Protein AF-A0A6L8A5F4-F1 (afdb_monomer)

Sequence (113 aa):
MAPSEALDHVLAVAEVALRSWQPEPTGFLDPEERFAVEPVLQQRSGLHWRGSGGITPAERQRLLLAREELPLGDVSMDFALVALKGNFLFDPAELEDFEAALLTTDVDPRGWG

Nearest PDB structures (foldseek):
  3gku-assembly1_B  TM=8.377E-01  e=6.888E-02  [Clostridium] symbiosum ATCC 14940
  3gku-assembly1_A  TM=7.777E-01  e=1.307E-01  [Clostridium] symbiosum ATCC 14940
  6rvz-assembly1_A  TM=6.282E-01  e=5.373E+00  Homo sapiens
  7old-assembly1_SW  TM=4.651E-01  e=5.373E+00  Thermochaetoides thermophila DSM 1495

pLDDT: mean 90.31, std 6.37, range [60.88, 97.38]

Foldseek 3Di:
DPLVVLQVQVVVQQVCQVVVQDWGKSFWDALVSCVSRVVVQVPDAQKDWDWDDDPDSRGITIITMHGPVDDPPPDDDDDDDDDDDDPCVVVPDDPVNVLVVVVVDPDDPSNHD

Structure (mmCIF, N/CA/C/O backbone):
data_AF-A0A6L8A5F4-F1
#
_entry.id   AF-A0A6L8A5F4-F1
#
loop_
_atom_site.group_PDB
_atom_site.id
_atom_site.type_symbol
_atom_site.label_atom_id
_atom_site.label_alt_id
_atom_site.label_comp_id
_atom_site.label_asym_id
_atom_site.label_entity_id
_atom_site.label_seq_id
_atom_site.pdbx_PDB_ins_code
_atom_site.Cartn_x
_atom_site.Cartn_y
_atom_site.Cartn_z
_atom_site.occupancy
_atom_site.B_iso_or_equiv
_atom_site.auth_seq_id
_atom_site.auth_comp_id
_atom_site.auth_asym_id
_atom_site.auth_atom_id
_atom_site.pdbx_PDB_model_num
ATOM 1 N N . MET A 1 1 ? -3.581 6.189 -9.575 1.00 60.88 1 MET A N 1
ATOM 2 C CA . MET A 1 1 ? -5.028 6.336 -9.906 1.00 60.88 1 MET A CA 1
ATOM 3 C C . MET A 1 1 ? -5.462 7.773 -9.602 1.00 60.88 1 MET A C 1
ATOM 5 O O . MET A 1 1 ? -4.621 8.555 -9.182 1.00 60.88 1 MET A O 1
ATOM 9 N N . ALA A 1 2 ? -6.722 8.181 -9.822 1.00 75.31 2 ALA A N 1
ATOM 10 C CA . ALA A 1 2 ? -7.157 9.501 -9.340 1.00 75.31 2 ALA A CA 1
ATOM 11 C C . ALA A 1 2 ? -7.197 9.513 -7.791 1.00 75.31 2 ALA A C 1
ATOM 13 O O . ALA A 1 2 ? -7.681 8.539 -7.207 1.00 75.31 2 ALA A O 1
ATOM 14 N N . PRO A 1 3 ? -6.776 10.597 -7.107 1.00 75.75 3 PRO A N 1
ATOM 15 C CA . PRO A 1 3 ? -6.720 10.645 -5.639 1.00 75.75 3 PRO A CA 1
ATOM 16 C C . PRO A 1 3 ? -8.043 10.314 -4.927 1.00 75.75 3 PRO A C 1
ATOM 18 O O . PRO A 1 3 ? -8.034 9.771 -3.824 1.00 75.75 3 PRO A O 1
ATOM 21 N N . SER A 1 4 ? -9.189 10.593 -5.556 1.00 84.94 4 SER A N 1
ATOM 22 C CA . SER A 1 4 ? -10.513 10.255 -5.019 1.00 84.94 4 SER A CA 1
ATOM 23 C C . SER A 1 4 ? -10.765 8.747 -4.950 1.00 84.94 4 SER A C 1
ATOM 25 O O . SER A 1 4 ? -11.331 8.257 -3.983 1.00 84.94 4 SER A O 1
ATOM 27 N N . GLU A 1 5 ? -10.308 7.998 -5.950 1.00 90.62 5 GLU A N 1
ATOM 28 C CA . GLU A 1 5 ? -10.517 6.550 -6.027 1.00 90.62 5 GLU A CA 1
ATOM 29 C C . GLU A 1 5 ? -9.555 5.803 -5.086 1.00 90.62 5 GLU A C 1
ATOM 31 O O . GLU A 1 5 ? -9.903 4.778 -4.500 1.00 90.62 5 GLU A O 1
ATOM 36 N N . ALA A 1 6 ? -8.351 6.349 -4.871 1.00 93.75 6 ALA A N 1
ATOM 37 C CA . ALA A 1 6 ? -7.453 5.874 -3.822 1.00 93.75 6 ALA A CA 1
ATOM 38 C C . ALA A 1 6 ? -8.048 6.078 -2.423 1.00 93.75 6 ALA A C 1
ATOM 40 O O . ALA A 1 6 ? -7.972 5.173 -1.592 1.00 93.75 6 ALA A O 1
ATOM 41 N N . LEU A 1 7 ? -8.686 7.227 -2.180 1.00 95.88 7 LEU A N 1
ATOM 42 C CA . LEU A 1 7 ? -9.379 7.486 -0.925 1.00 95.88 7 LEU A CA 1
ATOM 43 C C . LEU A 1 7 ? -10.506 6.479 -0.685 1.00 95.88 7 LEU A C 1
ATOM 45 O O . LEU A 1 7 ? -10.500 5.826 0.354 1.00 95.88 7 LEU A O 1
ATOM 49 N N . ASP A 1 8 ? -11.420 6.298 -1.639 1.00 96.25 8 ASP A N 1
ATOM 50 C CA . ASP A 1 8 ? -12.542 5.359 -1.496 1.00 96.25 8 ASP A CA 1
ATOM 51 C C . ASP A 1 8 ? -12.066 3.933 -1.171 1.00 96.25 8 ASP A C 1
ATOM 53 O O . ASP A 1 8 ? -12.595 3.282 -0.265 1.00 96.25 8 ASP A O 1
ATOM 57 N N . HIS A 1 9 ? -11.008 3.476 -1.849 1.00 96.06 9 HIS A N 1
ATOM 58 C CA . HIS A 1 9 ? -10.370 2.186 -1.579 1.00 96.06 9 HIS A CA 1
ATOM 59 C C . HIS A 1 9 ? -9.813 2.095 -0.153 1.00 96.06 9 HIS A C 1
ATOM 61 O O . HIS A 1 9 ? -10.113 1.155 0.583 1.00 96.06 9 HIS A O 1
ATOM 67 N N . VAL A 1 10 ? -9.027 3.087 0.269 1.00 97.31 10 VAL A N 1
ATOM 68 C CA . VAL A 1 10 ? -8.412 3.108 1.603 1.00 97.31 10 VAL A CA 1
ATOM 69 C C . VAL A 1 10 ? -9.471 3.170 2.706 1.00 97.31 10 VAL A C 1
ATOM 71 O O . VAL A 1 10 ? -9.329 2.500 3.731 1.00 97.31 10 VAL A O 1
ATOM 74 N N . LEU A 1 11 ? -10.565 3.909 2.500 1.00 96.75 11 LEU A N 1
ATOM 75 C CA . LEU A 1 11 ? -11.676 3.944 3.451 1.00 96.75 11 LEU A CA 1
ATOM 76 C C . LEU A 1 11 ? -12.389 2.591 3.534 1.00 96.75 11 LEU A C 1
ATOM 78 O O . LEU A 1 11 ? -12.736 2.169 4.636 1.00 96.75 11 LEU A O 1
ATOM 82 N N . ALA A 1 12 ? -12.562 1.883 2.414 1.00 97.12 12 ALA A N 1
ATOM 83 C CA . ALA A 1 12 ? -13.119 0.533 2.425 1.00 97.12 12 ALA A CA 1
ATOM 84 C C . ALA A 1 12 ? -12.242 -0.438 3.235 1.00 97.12 12 ALA A C 1
ATOM 86 O O . ALA A 1 12 ? -12.763 -1.171 4.076 1.00 97.12 12 ALA A O 1
ATOM 87 N N . VAL A 1 13 ? -10.917 -0.394 3.051 1.00 97.31 13 VAL A N 1
ATOM 88 C CA . VAL A 1 13 ? -9.957 -1.197 3.832 1.00 97.31 13 VAL A CA 1
ATOM 89 C C . VAL A 1 13 ? -10.009 -0.833 5.317 1.00 97.31 13 VAL A C 1
ATOM 91 O O . VAL A 1 13 ? -10.037 -1.724 6.165 1.00 97.31 13 VAL A O 1
ATOM 94 N N . ALA A 1 14 ? -10.102 0.457 5.650 1.00 97.38 14 ALA A N 1
ATOM 95 C CA . ALA A 1 14 ? -10.257 0.904 7.033 1.00 97.38 14 ALA A CA 1
ATOM 96 C C . ALA A 1 14 ? -11.512 0.309 7.692 1.00 97.38 14 ALA A C 1
ATOM 98 O O . ALA A 1 14 ? -11.453 -0.137 8.838 1.00 97.38 14 ALA A O 1
ATOM 99 N N . GLU A 1 15 ? -12.636 0.238 6.969 1.00 96.56 15 GLU A N 1
ATOM 100 C CA . GLU A 1 15 ? -13.846 -0.386 7.512 1.00 96.56 15 GLU A CA 1
ATOM 101 C C . GLU A 1 15 ? -13.712 -1.892 7.716 1.00 96.56 15 GLU A C 1
ATOM 103 O O . GLU A 1 15 ? -14.342 -2.435 8.628 1.00 96.56 15 GLU A O 1
ATOM 108 N N . VAL A 1 16 ? -12.915 -2.574 6.892 1.00 97.12 16 VAL A N 1
ATOM 109 C CA . VAL A 1 16 ? -12.587 -3.984 7.116 1.00 97.12 16 VAL A CA 1
ATOM 110 C C . VAL A 1 16 ? -11.735 -4.117 8.375 1.00 97.12 16 VAL A C 1
ATOM 112 O O . VAL A 1 16 ? -12.134 -4.861 9.266 1.00 97.12 16 VAL A O 1
ATOM 115 N N . ALA A 1 17 ? -10.662 -3.332 8.516 1.00 96.19 17 ALA A N 1
ATOM 116 C CA . ALA A 1 17 ? -9.753 -3.384 9.667 1.00 96.19 17 ALA A CA 1
ATOM 117 C C . ALA A 1 17 ? -10.472 -3.165 11.010 1.00 96.19 17 ALA A C 1
ATOM 119 O O . ALA A 1 17 ? -10.217 -3.856 11.999 1.00 96.19 17 ALA A O 1
ATOM 120 N N . LEU A 1 18 ? -11.433 -2.234 11.048 1.00 95.12 18 LEU A N 1
ATOM 121 C CA . LEU A 1 18 ? -12.233 -1.963 12.246 1.00 95.12 18 LEU A CA 1
ATOM 122 C C . LEU A 1 18 ? -13.160 -3.132 12.629 1.00 95.12 18 LEU A C 1
ATOM 124 O O . LEU A 1 18 ? -13.462 -3.318 13.813 1.00 95.12 18 LEU A O 1
ATOM 128 N N . ARG A 1 19 ? -13.608 -3.929 11.647 1.00 95.56 19 ARG A N 1
ATOM 129 C CA . ARG A 1 19 ? -14.540 -5.054 11.843 1.00 95.56 19 ARG A CA 1
ATOM 130 C C . ARG A 1 19 ? -13.842 -6.401 12.021 1.00 95.56 19 ARG A C 1
ATOM 132 O O . ARG A 1 19 ? -14.353 -7.231 12.770 1.00 95.56 19 ARG A O 1
ATOM 139 N N . SER A 1 20 ? -12.725 -6.634 11.333 1.00 92.06 20 SER A N 1
ATOM 140 C CA . SER A 1 20 ? -12.048 -7.936 11.263 1.00 92.06 20 SER A CA 1
ATOM 141 C C . SER A 1 20 ? -11.203 -8.248 12.497 1.00 92.06 20 SER A C 1
ATOM 143 O O . SER A 1 20 ? -10.868 -9.413 12.714 1.00 92.06 20 SER A O 1
ATOM 145 N N . TRP A 1 21 ? -10.892 -7.233 13.319 1.00 92.50 21 TRP A N 1
ATOM 146 C CA . TRP A 1 21 ? -9.944 -7.344 14.437 1.00 92.50 21 TRP A CA 1
ATOM 147 C C . TRP A 1 21 ? -8.572 -7.876 13.997 1.00 92.50 21 TRP A C 1
ATOM 149 O O . TRP A 1 21 ? -7.865 -8.520 14.773 1.00 92.50 21 TRP A O 1
ATOM 159 N N . GLN A 1 22 ? -8.195 -7.603 12.749 1.00 93.62 22 GLN A N 1
ATOM 160 C CA . GLN A 1 22 ? -6.917 -7.983 12.165 1.00 93.62 22 GLN A CA 1
ATOM 161 C C . GLN A 1 22 ? -6.324 -6.787 11.407 1.00 93.62 22 GLN A C 1
ATOM 163 O O . GLN A 1 22 ? -7.076 -5.929 10.940 1.00 93.62 22 GLN A O 1
ATOM 168 N N . PRO A 1 23 ? -4.988 -6.689 11.308 1.00 95.38 23 PRO A N 1
ATOM 169 C CA . PRO A 1 23 ? -4.339 -5.716 10.440 1.00 95.38 23 PRO A CA 1
ATOM 170 C C . PRO A 1 23 ? -4.667 -5.970 8.963 1.00 95.38 23 PRO A C 1
ATOM 172 O O . PRO A 1 23 ? -4.515 -7.093 8.490 1.00 95.38 23 PRO A O 1
ATOM 175 N N . GLU A 1 24 ? -5.044 -4.926 8.228 1.00 96.06 24 GLU A N 1
ATOM 176 C CA . GLU A 1 24 ? -5.435 -5.001 6.816 1.00 96.06 24 GLU A CA 1
ATOM 177 C C . GLU A 1 24 ? -4.551 -4.088 5.947 1.00 96.06 24 GLU A C 1
ATOM 179 O O . GLU A 1 24 ? -4.426 -2.891 6.236 1.00 96.06 24 GLU A O 1
ATOM 184 N N . PRO A 1 25 ? -3.916 -4.608 4.883 1.00 95.38 25 PRO A N 1
ATOM 185 C CA . PRO A 1 25 ? -3.096 -3.808 3.980 1.00 95.38 25 PRO A CA 1
ATOM 186 C C . PRO A 1 25 ? -3.929 -3.129 2.878 1.00 95.38 25 PRO A C 1
ATOM 188 O O . PRO A 1 25 ? -4.837 -3.727 2.307 1.00 95.38 25 PRO A O 1
ATOM 191 N N . THR A 1 26 ? -3.559 -1.908 2.480 1.00 95.44 26 THR A N 1
ATOM 192 C CA . THR A 1 26 ? -4.206 -1.182 1.363 1.00 95.44 26 THR A CA 1
ATOM 193 C C . THR A 1 26 ? -3.760 -1.627 -0.029 1.00 95.44 26 THR A C 1
ATOM 195 O O . THR A 1 26 ? -4.343 -1.201 -1.022 1.00 95.44 26 THR A O 1
ATOM 198 N N . GLY A 1 27 ? -2.689 -2.412 -0.137 1.00 94.44 27 GLY A N 1
ATOM 199 C CA . GLY A 1 27 ? -1.883 -2.441 -1.362 1.00 94.44 27 GLY A CA 1
ATOM 200 C C . GLY A 1 27 ? -1.066 -1.153 -1.528 1.00 94.44 27 GLY A C 1
ATOM 201 O O . GLY A 1 27 ? -1.113 -0.269 -0.667 1.00 94.44 27 GLY A O 1
ATOM 202 N N . PHE A 1 28 ? -0.252 -1.080 -2.580 1.00 93.94 28 PHE A N 1
ATOM 203 C CA . PHE A 1 28 ? 0.653 0.047 -2.809 1.00 93.94 28 PHE A CA 1
ATOM 204 C C . PHE A 1 28 ? -0.110 1.300 -3.232 1.00 93.94 28 PHE A C 1
ATOM 206 O O . PHE A 1 28 ? -0.944 1.256 -4.135 1.00 93.94 28 PHE A O 1
ATOM 213 N N . LEU A 1 29 ? 0.205 2.404 -2.563 1.00 94.38 29 LEU A N 1
ATOM 214 C CA . LEU A 1 29 ? -0.279 3.745 -2.849 1.00 94.38 29 LEU A CA 1
ATOM 215 C C . LEU A 1 29 ? 0.878 4.589 -3.367 1.00 94.38 29 LEU A C 1
ATOM 217 O O . LEU A 1 29 ? 1.985 4.528 -2.820 1.00 94.38 29 LEU A O 1
ATOM 221 N N . ASP A 1 30 ? 0.596 5.405 -4.374 1.00 92.38 30 ASP A N 1
ATOM 222 C CA . ASP A 1 30 ? 1.532 6.429 -4.827 1.00 92.38 30 ASP A CA 1
ATOM 223 C C . ASP A 1 30 ? 1.726 7.497 -3.736 1.00 92.38 30 ASP A C 1
ATOM 225 O O . ASP A 1 30 ? 0.848 7.684 -2.883 1.00 92.38 30 ASP A O 1
ATOM 229 N N . PRO A 1 31 ? 2.841 8.251 -3.743 1.00 91.88 31 PRO A N 1
ATOM 230 C CA . PRO A 1 31 ? 3.067 9.315 -2.767 1.00 91.88 31 PRO A CA 1
ATOM 231 C C . PRO A 1 31 ? 1.916 10.325 -2.713 1.00 91.88 31 PRO A C 1
ATOM 233 O O . PRO A 1 31 ? 1.467 10.686 -1.628 1.00 91.88 31 PRO A O 1
ATOM 236 N N . GLU A 1 32 ? 1.401 10.746 -3.870 1.00 93.19 32 GLU A N 1
ATOM 237 C CA . GLU A 1 32 ? 0.296 11.708 -3.967 1.00 93.19 32 GLU A CA 1
ATOM 238 C C . GLU A 1 32 ? -1.005 11.157 -3.372 1.00 93.19 32 GLU A C 1
ATOM 240 O O . GLU A 1 32 ? -1.700 11.856 -2.632 1.00 93.19 32 GLU A O 1
ATOM 245 N N . GLU A 1 33 ? -1.309 9.884 -3.641 1.00 95.06 33 GLU A N 1
ATOM 246 C CA . GLU A 1 33 ? -2.453 9.185 -3.057 1.00 95.06 33 GLU A CA 1
ATOM 247 C C . GLU A 1 33 ? -2.302 9.112 -1.535 1.00 95.06 33 GLU A C 1
ATOM 249 O O . GLU A 1 33 ? -3.219 9.464 -0.794 1.00 95.06 33 GLU A O 1
ATOM 254 N N . ARG A 1 34 ? -1.115 8.735 -1.054 1.00 94.62 34 ARG A N 1
ATOM 255 C CA . ARG A 1 34 ? -0.811 8.631 0.372 1.00 94.62 34 ARG A CA 1
ATOM 256 C C . ARG A 1 34 ? -0.963 9.976 1.092 1.00 94.62 34 ARG A C 1
ATOM 258 O O . ARG A 1 34 ? -1.622 10.043 2.131 1.00 94.62 34 ARG A O 1
ATOM 265 N N . PHE A 1 35 ? -0.444 11.059 0.511 1.00 93.44 35 PHE A N 1
ATOM 266 C CA . PHE A 1 35 ? -0.612 12.415 1.047 1.00 93.44 35 PHE A CA 1
ATOM 267 C C . PHE A 1 35 ? -2.072 12.883 1.065 1.00 93.44 35 PHE A C 1
ATOM 269 O O . PHE A 1 35 ? -2.438 13.679 1.929 1.00 93.44 35 PHE A O 1
ATOM 276 N N . ALA A 1 36 ? -2.911 12.389 0.153 1.00 94.94 36 ALA A N 1
ATOM 277 C CA . ALA A 1 36 ? -4.338 12.688 0.151 1.00 94.94 36 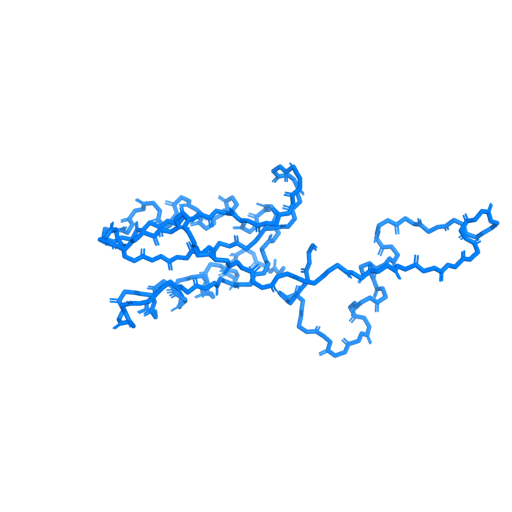ALA A CA 1
ATOM 278 C C . ALA A 1 36 ? -5.117 11.883 1.211 1.00 94.94 36 ALA A C 1
ATOM 280 O O . ALA A 1 36 ? -6.026 12.429 1.839 1.00 94.94 36 ALA A O 1
ATOM 281 N N . VAL A 1 37 ? -4.778 10.606 1.435 1.00 96.44 37 VAL A N 1
ATOM 282 C CA . VAL A 1 37 ? -5.556 9.717 2.323 1.00 96.44 37 VAL A CA 1
ATOM 283 C C . VAL A 1 37 ? -5.157 9.787 3.796 1.00 96.44 37 VAL A C 1
ATOM 285 O O . VAL A 1 37 ? -6.033 9.712 4.659 1.00 96.44 37 VAL A O 1
ATOM 288 N N . GLU A 1 38 ? -3.869 9.946 4.119 1.00 95.75 38 GLU A N 1
ATOM 289 C CA . GLU A 1 38 ? -3.387 9.927 5.510 1.00 95.75 38 GLU A CA 1
ATOM 290 C C . GLU A 1 38 ? -4.060 10.996 6.401 1.00 95.75 38 GLU A C 1
ATOM 292 O O . GLU A 1 38 ? -4.489 10.648 7.505 1.00 95.75 38 GLU A O 1
ATOM 297 N N . PRO A 1 39 ? -4.269 12.257 5.955 1.00 96.50 39 PRO A N 1
ATOM 298 C CA . PRO A 1 39 ? -4.988 13.257 6.752 1.00 96.50 39 PRO A CA 1
ATOM 299 C C . PRO A 1 39 ? -6.452 12.897 7.034 1.00 96.50 39 PRO A C 1
ATOM 301 O O . PRO A 1 39 ? -7.010 13.330 8.044 1.00 96.50 39 PRO A O 1
ATOM 304 N N . VAL A 1 40 ? -7.092 12.127 6.146 1.00 96.12 40 VAL A N 1
ATOM 305 C CA . VAL A 1 40 ? -8.469 11.647 6.336 1.00 96.12 40 VAL A CA 1
ATOM 306 C C . VAL A 1 40 ? -8.490 10.476 7.315 1.00 96.12 40 VAL A C 1
ATOM 308 O O . VAL A 1 40 ? -9.332 10.446 8.212 1.00 96.12 40 VAL A O 1
ATOM 311 N N . LEU A 1 41 ? -7.537 9.544 7.199 1.00 95.94 41 LEU A N 1
ATOM 312 C CA . LEU A 1 41 ? -7.373 8.444 8.154 1.00 95.94 41 LEU A CA 1
ATOM 313 C C . LEU A 1 41 ? -7.113 8.959 9.573 1.00 95.94 41 LEU A C 1
ATOM 315 O O . LEU A 1 41 ? -7.678 8.427 10.523 1.00 95.94 41 LEU A O 1
ATOM 319 N N . GLN A 1 42 ? -6.340 10.038 9.718 1.00 95.50 42 GLN A N 1
ATOM 320 C CA . GLN A 1 42 ? -6.020 10.634 11.019 1.00 95.50 42 GLN A CA 1
ATOM 321 C C . GLN A 1 42 ? -7.243 11.165 11.777 1.00 95.50 42 GLN A C 1
ATOM 323 O O . GLN A 1 42 ? -7.205 11.303 12.997 1.00 95.50 42 GLN A O 1
ATOM 328 N N . GLN A 1 43 ? -8.334 11.461 11.068 1.00 94.88 43 GLN A N 1
ATOM 329 C CA . GLN A 1 43 ? -9.589 11.930 11.660 1.00 94.88 43 GLN A CA 1
ATOM 330 C C . GLN A 1 43 ? -10.496 10.777 12.117 1.00 94.88 43 GLN A C 1
ATOM 332 O O . GLN A 1 43 ? -11.552 11.025 12.701 1.00 94.88 43 GLN A O 1
ATOM 337 N N . ARG A 1 44 ? -10.122 9.518 11.852 1.00 93.25 44 ARG A N 1
ATOM 338 C CA . ARG A 1 44 ? -10.912 8.338 12.212 1.00 93.25 44 ARG A CA 1
ATOM 339 C C . ARG A 1 44 ? -10.452 7.769 13.546 1.00 93.25 44 ARG A C 1
ATOM 341 O O . ARG A 1 44 ? -9.342 7.276 13.679 1.00 93.25 44 ARG A O 1
ATOM 348 N N . SER A 1 45 ? -11.342 7.818 14.529 1.00 93.19 45 SER A N 1
ATOM 349 C CA . SER A 1 45 ? -11.085 7.319 15.879 1.00 93.19 45 SER A CA 1
ATOM 350 C C . SER A 1 45 ? -10.958 5.797 15.921 1.00 93.19 45 SER A C 1
ATOM 352 O O . SER A 1 45 ? -11.785 5.108 15.317 1.00 93.19 45 SER A O 1
ATOM 354 N N . GLY A 1 46 ? -10.022 5.276 16.718 1.00 94.00 46 GLY A N 1
ATOM 355 C CA . GLY A 1 46 ? -9.886 3.836 16.945 1.00 94.00 46 GLY A CA 1
ATOM 356 C C . GLY A 1 46 ? -9.155 3.117 15.816 1.00 94.00 46 GLY A C 1
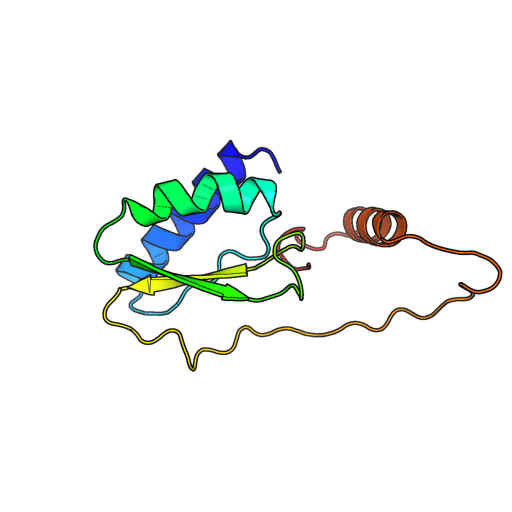ATOM 357 O O . GLY A 1 46 ? -9.189 1.890 15.763 1.00 94.00 46 GLY A O 1
ATOM 358 N N . LEU A 1 47 ? -8.503 3.864 14.926 1.00 96.69 47 LEU A N 1
ATOM 359 C CA . LEU A 1 47 ? -7.717 3.357 13.813 1.00 96.69 47 LEU A CA 1
ATOM 360 C C . LEU A 1 47 ? -6.307 3.946 13.888 1.00 96.69 47 LEU A C 1
ATOM 362 O O . LEU A 1 47 ? -6.129 5.147 14.067 1.00 96.69 47 LEU A O 1
ATOM 366 N N . HIS A 1 48 ? -5.303 3.111 13.670 1.00 96.94 48 HIS A N 1
ATOM 367 C CA . HIS A 1 48 ? -3.944 3.560 13.398 1.00 96.94 48 HIS A CA 1
ATOM 368 C C . HIS A 1 48 ? -3.387 2.848 12.164 1.00 96.94 48 HIS A C 1
ATOM 370 O O . HIS A 1 48 ? -3.982 1.898 11.646 1.00 96.94 48 HIS A O 1
ATOM 376 N N . TRP A 1 49 ? -2.247 3.310 11.666 1.00 96.56 49 TRP A N 1
ATOM 377 C CA . TRP A 1 49 ? -1.599 2.672 10.530 1.00 96.56 49 TRP A CA 1
ATOM 378 C C . TRP A 1 49 ? -0.082 2.794 10.589 1.00 96.56 49 TRP A C 1
ATOM 380 O O . TRP A 1 49 ? 0.479 3.639 11.289 1.00 96.56 49 TRP A O 1
ATOM 390 N N . ARG A 1 50 ? 0.583 1.938 9.813 1.00 94.12 50 ARG A N 1
ATOM 391 C CA . ARG A 1 50 ? 2.025 1.976 9.563 1.00 94.12 50 ARG A CA 1
ATOM 392 C C . ARG A 1 50 ? 2.281 1.837 8.066 1.00 94.12 50 ARG A C 1
ATOM 394 O O . ARG A 1 50 ? 1.717 0.949 7.433 1.00 94.12 50 ARG A O 1
ATOM 401 N N . GLY A 1 51 ? 3.150 2.684 7.519 1.00 92.56 51 GLY A N 1
ATOM 402 C CA . GLY A 1 51 ? 3.651 2.547 6.149 1.00 92.56 51 GLY A CA 1
ATOM 403 C C . GLY A 1 51 ? 4.746 1.481 6.036 1.00 92.56 51 GLY A C 1
ATOM 404 O O . GLY A 1 51 ? 5.527 1.271 6.971 1.00 92.56 51 GLY A O 1
ATOM 405 N N . SER A 1 52 ? 4.811 0.789 4.901 1.00 89.75 52 SER A N 1
ATOM 406 C CA . SER A 1 52 ? 5.925 -0.097 4.546 1.00 89.75 52 SER A CA 1
ATOM 407 C C . SER A 1 52 ? 6.035 -0.291 3.040 1.00 89.75 52 SER A C 1
ATOM 409 O O . SER A 1 52 ? 5.052 -0.159 2.316 1.00 89.75 52 SER A O 1
ATOM 411 N N . GLY A 1 53 ? 7.233 -0.631 2.576 1.00 84.62 53 GLY A N 1
ATOM 412 C CA . GLY A 1 53 ? 7.614 -0.435 1.180 1.00 84.62 53 GLY A CA 1
ATOM 413 C C . GLY A 1 53 ? 8.254 0.939 0.996 1.00 84.62 53 GLY A C 1
ATOM 414 O O . GLY A 1 53 ? 8.072 1.827 1.834 1.00 84.62 53 GLY A O 1
ATOM 415 N N . GLY A 1 54 ? 9.048 1.076 -0.063 1.00 78.44 54 GLY A N 1
ATOM 416 C CA . GLY A 1 54 ? 9.896 2.243 -0.285 1.00 78.44 54 GLY A CA 1
ATOM 417 C C . GLY A 1 54 ? 11.044 2.378 0.728 1.00 78.44 54 GLY A C 1
ATOM 418 O O . GLY A 1 54 ? 10.939 2.056 1.912 1.00 78.44 54 GLY A O 1
ATOM 419 N N . ILE A 1 55 ? 12.174 2.874 0.250 1.00 72.56 55 ILE A N 1
ATOM 420 C CA . ILE A 1 55 ? 13.297 3.394 1.030 1.00 72.56 55 ILE A CA 1
ATOM 421 C C . ILE A 1 55 ? 13.042 4.868 1.384 1.00 72.56 55 ILE A C 1
ATOM 423 O O . ILE A 1 55 ? 13.431 5.326 2.460 1.00 72.56 55 ILE A O 1
ATOM 427 N N . THR A 1 56 ? 12.376 5.617 0.500 1.00 75.19 56 THR A N 1
ATOM 428 C CA . THR A 1 56 ? 12.112 7.052 0.652 1.00 75.19 56 THR A CA 1
ATOM 429 C C . THR A 1 56 ? 10.611 7.369 0.702 1.00 75.19 56 THR A C 1
ATOM 431 O O . THR A 1 56 ? 9.793 6.609 0.186 1.00 75.19 56 THR A O 1
ATOM 434 N N . PRO 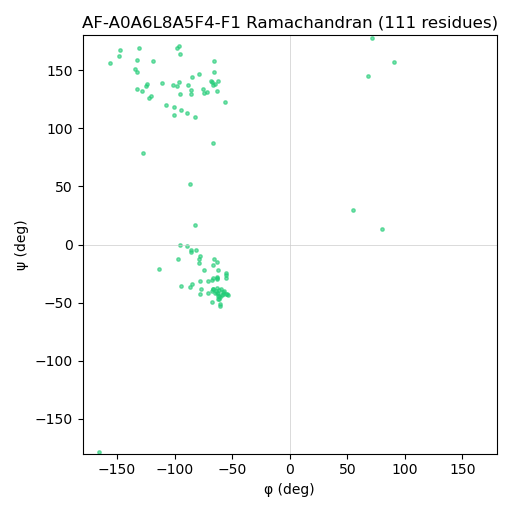A 1 57 ? 10.206 8.521 1.276 1.00 72.44 57 PRO A N 1
ATOM 435 C CA . PRO A 1 57 ? 8.800 8.940 1.289 1.00 72.44 57 PRO A CA 1
ATOM 436 C C . PRO A 1 57 ? 8.193 9.202 -0.100 1.00 72.44 57 PRO A C 1
ATOM 438 O O . PRO A 1 57 ? 6.973 9.330 -0.202 1.00 72.44 57 PRO A O 1
ATOM 441 N N . ALA A 1 58 ? 9.032 9.338 -1.132 1.00 79.12 58 ALA A N 1
ATOM 442 C CA . ALA A 1 58 ? 8.628 9.576 -2.516 1.00 79.12 58 ALA A CA 1
ATOM 443 C C . ALA A 1 58 ? 8.400 8.277 -3.308 1.00 79.12 58 ALA A C 1
ATOM 445 O O . ALA A 1 58 ? 8.031 8.340 -4.473 1.00 79.12 58 ALA A O 1
ATOM 446 N N . GLU A 1 59 ? 8.605 7.113 -2.695 1.00 86.00 59 GLU A N 1
ATOM 447 C CA . GLU A 1 59 ? 8.289 5.824 -3.306 1.00 86.00 59 GLU A CA 1
ATOM 448 C C . GLU A 1 59 ? 6.901 5.341 -2.884 1.00 86.00 59 GLU A C 1
ATOM 450 O O . GLU A 1 59 ? 6.298 5.834 -1.920 1.00 86.00 59 GLU A O 1
ATOM 455 N N . ARG A 1 60 ? 6.391 4.358 -3.626 1.00 91.75 60 ARG A N 1
ATOM 456 C CA . ARG A 1 60 ? 5.098 3.741 -3.352 1.00 91.75 60 ARG A CA 1
ATOM 457 C C . ARG A 1 60 ? 5.174 2.973 -2.034 1.00 91.75 60 ARG A C 1
ATOM 459 O O . ARG A 1 60 ? 6.140 2.266 -1.753 1.00 91.75 60 ARG A O 1
ATOM 466 N N . GLN A 1 61 ? 4.138 3.094 -1.207 1.00 93.69 61 GLN A N 1
ATOM 467 C CA . GLN A 1 61 ? 4.072 2.400 0.082 1.00 93.69 61 GLN A CA 1
ATOM 468 C C . GLN A 1 61 ? 2.723 1.726 0.275 1.00 93.69 61 GLN A C 1
ATOM 470 O O . GLN A 1 61 ? 1.690 2.229 -0.160 1.00 93.69 61 GLN A O 1
ATOM 475 N N . ARG A 1 62 ? 2.719 0.603 0.988 1.00 94.00 62 ARG A N 1
ATOM 476 C CA . ARG A 1 62 ? 1.504 0.013 1.547 1.00 94.00 62 ARG A CA 1
ATOM 477 C C . ARG A 1 62 ? 1.244 0.610 2.918 1.00 94.00 62 ARG A C 1
ATOM 479 O O . ARG A 1 62 ? 2.165 0.723 3.728 1.00 94.00 62 ARG A O 1
ATOM 486 N N . LEU A 1 63 ? -0.012 0.934 3.197 1.00 95.31 63 LEU A N 1
ATOM 487 C CA . LEU A 1 63 ? -0.453 1.218 4.554 1.00 95.31 63 LEU A CA 1
ATOM 488 C C . LEU A 1 63 ? -1.030 -0.064 5.144 1.00 95.31 63 LEU A C 1
ATOM 490 O O . LEU A 1 63 ? -1.871 -0.714 4.526 1.00 95.31 63 LEU A O 1
ATOM 494 N N . LEU A 1 64 ? -0.571 -0.421 6.337 1.00 96.31 64 LEU A N 1
ATOM 495 C CA . LEU A 1 64 ? -1.162 -1.477 7.142 1.00 96.31 64 LEU A CA 1
ATOM 496 C C . LEU A 1 64 ? -2.029 -0.827 8.211 1.00 96.31 64 LEU A C 1
ATOM 498 O O . LEU A 1 64 ? -1.506 -0.136 9.087 1.00 96.31 64 LEU A O 1
ATOM 502 N N . LEU A 1 65 ? -3.339 -1.009 8.096 1.00 97.12 65 LEU A N 1
ATOM 503 C CA . LEU A 1 65 ? -4.342 -0.396 8.954 1.00 97.12 65 LEU A CA 1
ATOM 504 C C . LEU A 1 65 ? -4.752 -1.399 10.017 1.00 97.12 65 LEU A C 1
ATOM 506 O O . LEU A 1 65 ? -4.998 -2.562 9.716 1.00 97.12 65 LEU A O 1
ATOM 510 N N . ALA A 1 66 ? -4.874 -0.952 11.254 1.00 97.06 66 ALA A N 1
ATOM 511 C CA . ALA A 1 66 ? -5.444 -1.763 12.313 1.00 97.06 66 ALA A CA 1
ATOM 512 C C . ALA A 1 66 ? -6.186 -0.877 13.297 1.00 97.06 66 ALA A C 1
ATOM 514 O O . ALA A 1 66 ? -6.064 0.351 13.295 1.00 97.06 66 ALA A O 1
ATOM 515 N N . ARG A 1 67 ? -6.962 -1.517 14.160 1.00 96.38 67 ARG A N 1
ATOM 516 C CA . ARG A 1 67 ? -7.495 -0.822 15.317 1.00 96.38 67 ARG A CA 1
ATOM 517 C C . ARG A 1 67 ? -6.365 -0.432 16.262 1.00 96.38 67 ARG A C 1
ATOM 519 O O . ARG A 1 67 ? -5.405 -1.185 16.393 1.00 96.38 67 ARG A O 1
ATOM 526 N N . GLU A 1 68 ? -6.518 0.684 16.966 1.00 95.56 68 GLU A N 1
ATOM 527 C CA . GLU A 1 68 ? -5.503 1.188 17.906 1.00 95.56 68 GLU A CA 1
ATOM 528 C C . GLU A 1 68 ? -5.099 0.169 18.987 1.00 95.56 68 GLU A C 1
ATOM 530 O O . GLU A 1 68 ? -3.985 0.231 19.505 1.00 95.56 68 GLU A O 1
ATOM 535 N N . GLU A 1 69 ? -5.982 -0.776 19.326 1.00 94.75 69 GLU A N 1
ATOM 536 C CA . GLU A 1 69 ? -5.711 -1.803 20.333 1.00 94.75 69 GLU A CA 1
ATOM 537 C C . GLU A 1 69 ? -4.821 -2.955 19.828 1.00 94.75 69 GLU A C 1
ATOM 539 O O . GLU A 1 69 ? -4.387 -3.784 20.631 1.00 94.75 69 GLU A O 1
ATOM 544 N N . LEU A 1 70 ? -4.554 -3.041 18.521 1.00 94.62 70 LEU A N 1
ATOM 545 C CA . LEU A 1 70 ? -3.755 -4.108 17.919 1.00 94.62 70 LEU A CA 1
ATOM 546 C C . LEU A 1 70 ? -2.327 -3.627 17.625 1.00 94.62 70 LEU A C 1
ATOM 548 O O . LEU A 1 70 ? -2.133 -2.532 17.111 1.00 94.62 70 LEU A O 1
ATOM 552 N N . PRO A 1 71 ? -1.285 -4.426 17.900 1.00 92.44 71 PRO A N 1
ATOM 553 C CA . PRO A 1 71 ? 0.076 -4.043 17.548 1.00 92.44 71 PRO A CA 1
ATOM 554 C C . PRO A 1 71 ? 0.328 -4.189 16.037 1.00 92.44 71 PRO A C 1
ATOM 556 O O . PRO A 1 71 ? 0.101 -5.249 15.459 1.00 92.44 71 PRO A O 1
ATO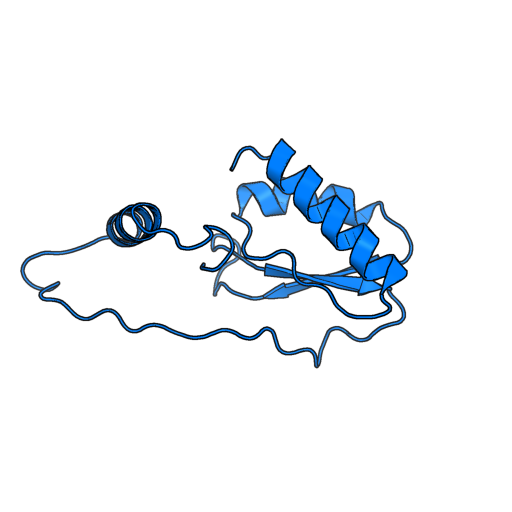M 559 N N . LEU A 1 72 ? 0.884 -3.147 15.407 1.00 92.56 72 LEU A N 1
ATOM 560 C CA . LEU A 1 72 ? 1.325 -3.167 13.999 1.00 92.56 72 LEU A CA 1
ATOM 561 C C . LEU A 1 72 ? 2.826 -3.442 13.805 1.00 92.56 72 LEU A C 1
ATOM 563 O O . LEU A 1 72 ? 3.272 -3.652 12.673 1.00 92.56 72 LEU A O 1
ATOM 567 N N . GLY A 1 73 ? 3.616 -3.376 14.882 1.00 82.62 73 GLY A N 1
ATOM 568 C C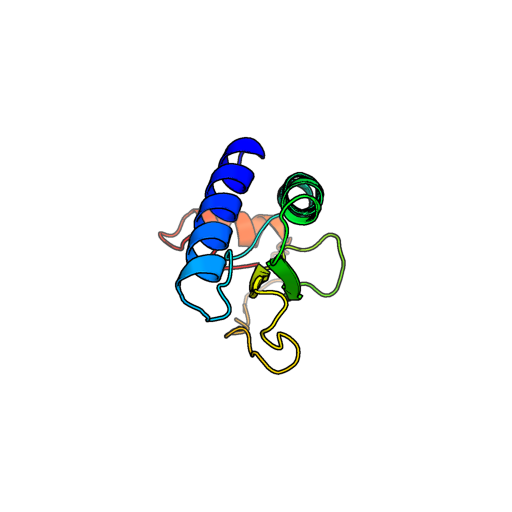A . GLY A 1 73 ? 5.082 -3.433 14.824 1.00 82.62 73 GLY A CA 1
ATOM 569 C C . GLY A 1 73 ? 5.627 -4.762 14.300 1.00 82.62 73 GLY A C 1
ATOM 570 O O . GLY A 1 73 ? 6.537 -4.759 13.477 1.00 82.62 73 GLY A O 1
ATOM 571 N N . ASP A 1 74 ? 5.016 -5.874 14.708 1.00 81.12 74 ASP A N 1
ATOM 572 C CA . ASP A 1 74 ? 5.499 -7.229 14.401 1.00 81.12 74 ASP A CA 1
ATOM 573 C C . ASP A 1 74 ? 4.823 -7.852 13.170 1.00 81.12 74 ASP A C 1
ATOM 575 O O . ASP A 1 74 ? 5.112 -8.986 12.789 1.00 81.12 74 ASP A O 1
ATOM 579 N N . VAL A 1 75 ? 3.900 -7.124 12.538 1.00 87.38 75 VAL A N 1
ATOM 580 C CA . VAL A 1 75 ? 3.129 -7.636 11.405 1.00 87.38 75 VAL A CA 1
ATOM 581 C C . VAL A 1 75 ? 3.958 -7.489 10.135 1.00 87.38 75 VAL A C 1
ATOM 583 O O . VAL A 1 75 ? 4.195 -6.376 9.651 1.00 87.38 75 VAL A O 1
ATOM 586 N N . SER A 1 76 ? 4.407 -8.623 9.600 1.00 84.56 76 SER A N 1
ATOM 587 C CA . SER A 1 76 ? 5.077 -8.683 8.303 1.00 84.56 76 SER A CA 1
ATOM 588 C C . SER A 1 76 ? 4.108 -8.289 7.190 1.00 84.56 76 SER A C 1
ATOM 590 O O . SER A 1 76 ? 2.952 -8.705 7.185 1.00 84.56 76 SER A O 1
ATOM 592 N N . MET A 1 77 ? 4.593 -7.500 6.236 1.00 82.00 77 MET A N 1
ATOM 593 C CA . MET A 1 77 ? 3.931 -7.325 4.949 1.00 82.00 77 MET A CA 1
ATOM 594 C C . MET A 1 77 ? 4.675 -8.203 3.953 1.00 82.00 77 MET A C 1
ATOM 596 O O . MET A 1 77 ? 5.879 -8.036 3.769 1.00 82.00 77 MET A O 1
ATOM 600 N N . ASP A 1 78 ? 3.971 -9.171 3.371 1.00 84.94 78 ASP A N 1
ATOM 601 C CA . ASP A 1 78 ? 4.547 -10.173 2.475 1.00 84.94 78 ASP A CA 1
ATOM 602 C C . ASP A 1 78 ? 5.036 -9.518 1.173 1.00 84.94 78 ASP A C 1
ATOM 604 O O . ASP A 1 78 ? 4.308 -9.404 0.184 1.00 84.94 78 ASP A O 1
ATOM 608 N N . PHE A 1 79 ? 6.281 -9.042 1.196 1.00 86.62 79 PHE A N 1
ATOM 609 C CA . PHE A 1 79 ? 6.980 -8.494 0.041 1.00 86.62 79 PHE A CA 1
ATOM 610 C C . PHE A 1 79 ? 7.859 -9.562 -0.606 1.00 86.62 79 PHE A C 1
ATOM 612 O O . PHE A 1 79 ? 8.558 -10.316 0.071 1.00 86.62 79 PHE A O 1
ATOM 619 N N . ALA A 1 80 ? 7.873 -9.574 -1.936 1.00 88.50 80 ALA A N 1
ATOM 620 C CA . ALA A 1 80 ? 8.816 -10.347 -2.728 1.00 88.50 80 ALA A CA 1
ATOM 621 C C . ALA A 1 80 ? 9.611 -9.390 -3.618 1.00 88.50 80 ALA A C 1
ATOM 623 O O . ALA A 1 80 ? 9.029 -8.586 -4.342 1.00 88.50 80 ALA A O 1
ATOM 624 N N . LEU A 1 81 ? 10.939 -9.485 -3.569 1.00 87.62 81 LEU A N 1
ATOM 625 C CA . LEU A 1 81 ? 11.810 -8.732 -4.466 1.00 87.62 81 LEU A CA 1
ATOM 626 C C . LEU A 1 81 ? 11.990 -9.503 -5.772 1.00 87.62 81 LEU A C 1
ATOM 628 O O . LEU A 1 81 ? 12.353 -10.681 -5.762 1.00 87.62 81 LEU A O 1
ATOM 632 N N . VAL A 1 82 ? 11.780 -8.821 -6.895 1.00 85.88 82 VAL A N 1
ATOM 633 C CA . VAL A 1 82 ? 11.994 -9.374 -8.234 1.00 85.88 82 VAL A CA 1
ATOM 634 C C . VAL A 1 82 ? 13.242 -8.739 -8.832 1.00 85.88 82 VAL A C 1
ATOM 636 O O . VAL A 1 82 ? 13.323 -7.526 -8.992 1.00 85.88 82 VAL A O 1
ATOM 639 N N . ALA A 1 83 ? 14.232 -9.566 -9.168 1.00 86.88 83 ALA A N 1
ATOM 640 C CA . ALA A 1 83 ? 15.443 -9.105 -9.834 1.00 86.88 83 ALA A CA 1
ATOM 641 C C . ALA A 1 83 ? 1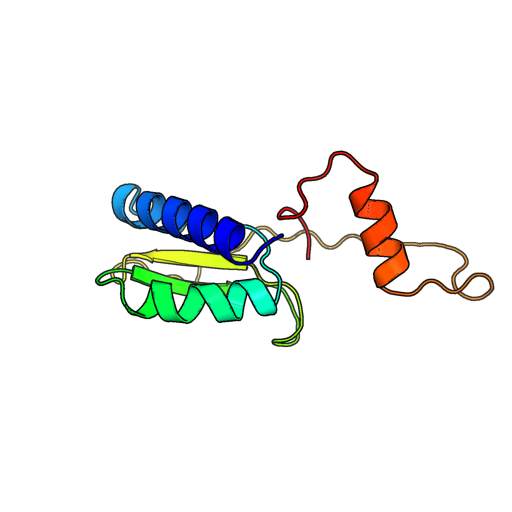5.256 -9.136 -11.355 1.00 86.88 83 ALA A C 1
ATOM 643 O O . ALA A 1 83 ? 15.168 -10.213 -11.950 1.00 86.88 83 ALA A O 1
ATOM 644 N N . LEU A 1 84 ? 15.249 -7.962 -11.985 1.00 85.19 84 LEU A N 1
ATOM 645 C CA . LEU A 1 84 ? 15.216 -7.831 -13.440 1.00 85.19 84 LEU A CA 1
ATOM 646 C C . LEU A 1 84 ? 16.638 -7.901 -14.006 1.00 85.19 84 LEU A C 1
ATOM 648 O O . LEU A 1 84 ? 17.565 -7.274 -13.493 1.00 85.19 84 LEU A O 1
ATOM 652 N N . LYS A 1 85 ? 16.826 -8.700 -15.059 1.00 87.38 85 LYS A N 1
ATOM 653 C CA . LYS A 1 85 ? 18.114 -8.871 -15.743 1.00 87.38 85 LYS A CA 1
ATOM 654 C C . LYS A 1 85 ? 17.928 -8.658 -17.235 1.00 87.38 85 LYS A C 1
ATOM 656 O O . LYS A 1 85 ? 17.043 -9.254 -17.838 1.00 87.38 85 LYS A O 1
ATOM 661 N N . GLY A 1 86 ? 18.803 -7.855 -17.818 1.00 86.69 86 GLY A N 1
ATOM 662 C CA . GLY A 1 86 ? 18.776 -7.490 -19.225 1.00 86.69 86 GLY A CA 1
ATOM 663 C C . GLY A 1 86 ? 20.096 -6.854 -19.634 1.00 86.69 86 GLY A C 1
ATOM 664 O O . GLY A 1 86 ? 21.022 -6.742 -18.825 1.00 86.69 86 GLY A O 1
ATOM 665 N N . ASN A 1 87 ? 20.194 -6.438 -20.894 1.00 88.38 87 ASN A N 1
ATOM 666 C CA . ASN A 1 87 ? 21.398 -5.803 -21.418 1.00 88.38 87 ASN A CA 1
ATOM 667 C C . ASN A 1 87 ? 21.424 -4.282 -21.168 1.00 88.38 87 ASN A C 1
ATOM 669 O O . ASN A 1 87 ? 21.660 -3.501 -22.086 1.00 88.38 87 ASN A O 1
ATOM 673 N N . PHE A 1 88 ? 21.214 -3.869 -19.915 1.00 89.19 88 PHE A N 1
ATOM 674 C CA . PHE A 1 88 ? 21.055 -2.456 -19.534 1.00 89.19 88 PHE A CA 1
ATOM 675 C C . PHE A 1 88 ? 22.308 -1.595 -19.738 1.00 89.19 88 PHE A C 1
ATOM 677 O O . PHE A 1 88 ? 22.245 -0.374 -19.679 1.00 89.19 88 PHE A O 1
ATOM 684 N N . LEU A 1 89 ? 23.461 -2.224 -19.987 1.00 86.31 89 LEU A N 1
ATOM 685 C CA . LEU A 1 89 ? 24.695 -1.510 -20.311 1.00 86.31 89 LEU A CA 1
ATOM 686 C C . LEU A 1 89 ? 24.659 -0.884 -21.714 1.00 86.31 89 LEU A C 1
ATOM 688 O O . LEU A 1 89 ? 25.305 0.136 -21.939 1.00 86.31 89 LEU A O 1
ATOM 692 N N . PHE A 1 90 ? 23.946 -1.506 -22.657 1.00 88.69 90 PHE A N 1
ATOM 693 C CA . PHE A 1 90 ? 23.867 -1.050 -24.051 1.00 88.69 90 PHE A CA 1
ATOM 694 C C . PHE A 1 90 ? 22.469 -0.574 -24.445 1.00 88.69 90 PHE A C 1
ATOM 696 O O . PHE A 1 90 ? 22.346 0.178 -25.407 1.00 88.69 90 PHE A O 1
ATOM 703 N N . ASP A 1 91 ? 21.450 -1.011 -23.709 1.00 88.19 91 ASP A N 1
ATOM 704 C CA . ASP A 1 91 ? 20.060 -0.593 -23.854 1.00 88.19 91 ASP A CA 1
ATOM 705 C C . ASP A 1 91 ? 19.551 -0.138 -22.477 1.00 88.19 91 ASP A C 1
ATOM 707 O O . ASP A 1 91 ? 18.991 -0.946 -21.729 1.00 88.19 91 ASP A O 1
ATOM 711 N N . PRO A 1 92 ? 19.905 1.091 -22.053 1.00 88.38 92 PRO A N 1
ATOM 712 C CA . PRO A 1 92 ? 19.540 1.592 -20.737 1.00 88.38 92 PRO A CA 1
ATOM 713 C C . PRO A 1 92 ? 18.018 1.677 -20.612 1.00 88.38 92 PRO A C 1
ATOM 715 O O . PRO A 1 92 ? 17.337 2.072 -21.553 1.00 88.38 92 PRO A O 1
ATOM 718 N N . ALA A 1 93 ? 17.514 1.316 -19.437 1.00 89.25 93 ALA A N 1
ATOM 719 C CA . ALA A 1 93 ? 16.111 1.440 -19.073 1.00 89.25 93 ALA A CA 1
ATOM 720 C C . ALA A 1 93 ? 16.019 2.265 -17.791 1.00 89.25 93 ALA A C 1
ATOM 722 O O . ALA A 1 93 ? 16.815 2.060 -16.867 1.00 89.25 93 ALA A O 1
ATOM 723 N N . GLU A 1 94 ? 15.052 3.169 -17.745 1.00 88.81 94 GLU A N 1
ATOM 724 C CA . GLU A 1 94 ? 14.725 3.962 -16.565 1.00 88.81 94 GLU A CA 1
ATOM 725 C C . GLU A 1 94 ? 13.565 3.310 -15.794 1.00 88.81 94 GLU A C 1
ATOM 727 O O . GLU A 1 94 ? 12.951 2.340 -16.251 1.00 88.81 94 GLU A O 1
ATOM 732 N N . LEU A 1 95 ? 13.267 3.810 -14.591 1.00 82.81 95 LEU A N 1
ATOM 733 C CA . LEU A 1 95 ? 12.202 3.263 -13.741 1.00 82.81 95 LEU A CA 1
ATOM 734 C C . LEU A 1 95 ? 10.858 3.214 -14.485 1.00 82.81 95 LEU A C 1
ATOM 736 O O . LEU A 1 95 ? 10.153 2.205 -14.439 1.00 82.81 95 LEU A O 1
ATOM 740 N N . GLU A 1 96 ? 10.551 4.277 -15.223 1.00 86.50 96 GLU A N 1
ATOM 741 C CA . GLU A 1 96 ? 9.305 4.457 -15.959 1.00 86.50 96 GLU A CA 1
ATOM 742 C C . GLU A 1 96 ? 9.120 3.403 -17.061 1.00 86.50 96 GLU A C 1
ATOM 744 O O . GLU A 1 96 ? 7.988 3.012 -17.346 1.00 86.50 96 GLU A O 1
ATOM 749 N N . ASP A 1 97 ? 10.208 2.889 -17.650 1.00 89.88 97 ASP A N 1
ATOM 750 C CA . ASP A 1 97 ? 10.143 1.821 -18.655 1.00 89.88 97 ASP A CA 1
ATOM 751 C C . ASP A 1 97 ? 9.656 0.506 -18.031 1.00 89.88 97 ASP A C 1
ATOM 753 O O . ASP A 1 97 ? 8.850 -0.223 -18.619 1.00 89.88 97 ASP A O 1
ATOM 757 N N . PHE A 1 98 ? 10.111 0.205 -16.810 1.00 87.44 98 PHE A N 1
ATOM 758 C CA . PHE A 1 98 ? 9.678 -0.981 -16.072 1.00 87.44 98 PHE A CA 1
ATOM 759 C C . PHE A 1 98 ? 8.235 -0.851 -15.592 1.00 87.44 98 PHE A C 1
ATOM 761 O O . PHE A 1 98 ? 7.468 -1.809 -15.710 1.00 87.44 98 PHE A O 1
ATOM 768 N N . GLU A 1 99 ? 7.845 0.322 -15.093 1.00 85.31 99 GLU A N 1
ATOM 769 C CA . GLU A 1 99 ? 6.460 0.597 -14.705 1.00 85.31 99 GLU A CA 1
ATOM 770 C C . GLU A 1 99 ? 5.520 0.471 -15.907 1.00 85.31 99 GLU A C 1
ATOM 772 O O . GLU A 1 99 ? 4.512 -0.234 -15.834 1.00 85.31 99 GLU A O 1
ATOM 777 N N . ALA A 1 100 ? 5.883 1.072 -17.044 1.00 87.31 100 ALA A N 1
ATOM 778 C CA . ALA A 1 100 ? 5.119 0.965 -18.279 1.00 87.31 100 ALA A CA 1
ATOM 779 C C . ALA A 1 100 ? 4.977 -0.495 -18.728 1.00 87.31 100 ALA A C 1
ATOM 781 O O . ALA A 1 100 ? 3.878 -0.924 -19.078 1.00 87.31 100 ALA A O 1
ATOM 782 N N . ALA A 1 101 ? 6.051 -1.287 -18.663 1.00 88.94 101 ALA A N 1
ATOM 783 C CA . ALA A 1 101 ? 5.998 -2.709 -18.983 1.00 88.94 101 ALA A CA 1
ATOM 784 C C . ALA A 1 101 ? 5.072 -3.486 -18.030 1.00 88.94 101 ALA A C 1
ATOM 786 O O . ALA A 1 101 ? 4.251 -4.277 -18.494 1.00 88.94 101 ALA A O 1
ATOM 787 N N . LEU A 1 102 ? 5.138 -3.243 -16.717 1.00 87.88 102 LEU A N 1
ATOM 788 C CA . LEU A 1 102 ? 4.253 -3.885 -15.739 1.00 87.88 102 LEU A CA 1
ATOM 789 C C . LEU A 1 102 ? 2.780 -3.545 -15.988 1.00 87.88 102 LEU A C 1
ATOM 791 O O . LEU A 1 102 ? 1.934 -4.434 -15.916 1.00 87.88 102 LEU A O 1
ATOM 795 N N . LEU A 1 103 ? 2.477 -2.300 -16.359 1.00 86.56 103 LEU A N 1
ATOM 796 C CA . LEU A 1 103 ? 1.117 -1.860 -16.692 1.00 86.56 103 LEU A CA 1
ATOM 797 C C . LEU A 1 103 ? 0.551 -2.516 -17.963 1.00 86.56 103 LEU A C 1
ATOM 799 O O . LEU A 1 103 ? -0.661 -2.501 -18.161 1.00 86.56 103 LEU A O 1
ATOM 803 N N . THR A 1 104 ? 1.395 -3.105 -18.819 1.00 89.75 104 THR A N 1
ATOM 804 C CA . THR A 1 104 ? 0.935 -3.896 -19.981 1.00 89.75 104 THR A CA 1
ATOM 805 C C . THR A 1 104 ? 0.546 -5.332 -19.626 1.00 89.75 104 THR A C 1
ATOM 807 O O . THR A 1 104 ? 0.072 -6.073 -20.487 1.00 89.75 104 THR A O 1
ATOM 810 N N . THR A 1 105 ? 0.752 -5.741 -18.373 1.00 88.62 105 THR A N 1
ATOM 811 C CA . THR A 1 105 ? 0.372 -7.061 -17.858 1.00 88.62 105 THR A CA 1
ATOM 812 C C . THR A 1 105 ? -0.958 -6.998 -17.105 1.00 88.62 105 THR A C 1
ATOM 814 O O . THR A 1 105 ? -1.436 -5.922 -16.764 1.00 88.62 105 THR A O 1
ATOM 817 N N . ASP A 1 106 ? -1.533 -8.156 -16.775 1.00 89.81 106 ASP A N 1
ATOM 818 C CA . ASP A 1 106 ? -2.754 -8.251 -15.955 1.00 89.81 106 ASP A CA 1
ATOM 819 C C . ASP A 1 106 ? -2.479 -8.166 -14.435 1.00 89.81 106 ASP A C 1
ATOM 821 O O . ASP A 1 106 ? -3.302 -8.582 -13.616 1.00 89.81 106 ASP A O 1
ATOM 825 N N . VAL A 1 107 ? -1.300 -7.685 -14.025 1.00 87.69 107 VAL A N 1
ATOM 826 C CA . VAL A 1 107 ? -0.963 -7.530 -12.605 1.00 87.69 107 VAL A CA 1
ATOM 827 C C . VAL A 1 107 ? -1.699 -6.320 -12.032 1.00 87.69 107 VAL A C 1
ATOM 829 O O . VAL A 1 107 ? -1.679 -5.237 -12.611 1.00 87.69 107 VAL A O 1
ATOM 832 N N . ASP A 1 108 ? -2.305 -6.488 -10.853 1.00 88.81 108 ASP A N 1
ATOM 833 C CA . ASP A 1 108 ? -2.909 -5.380 -10.110 1.00 88.81 108 ASP A CA 1
ATOM 834 C C . ASP A 1 108 ? -1.862 -4.272 -9.859 1.00 88.81 108 ASP A C 1
ATOM 836 O O . ASP A 1 108 ? -0.834 -4.545 -9.225 1.00 88.81 108 ASP A O 1
ATOM 840 N N . PRO A 1 109 ? -2.105 -3.019 -10.291 1.00 86.88 109 PRO A N 1
ATOM 841 C CA . PRO A 1 109 ? -1.216 -1.890 -10.035 1.00 86.88 109 PRO A CA 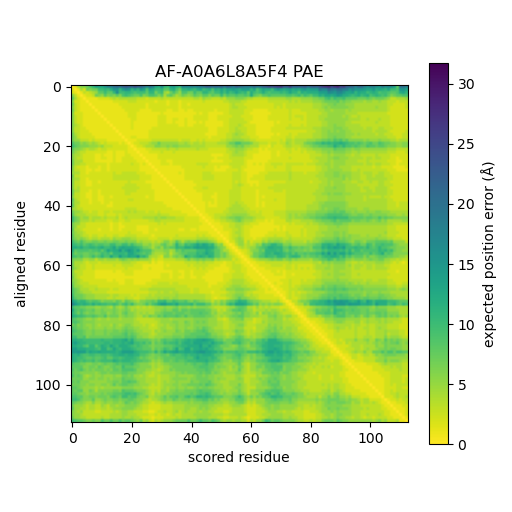1
ATOM 842 C C . PRO A 1 109 ? -0.907 -1.643 -8.554 1.00 86.88 109 PRO A C 1
ATOM 844 O O . PRO A 1 109 ? 0.131 -1.064 -8.244 1.00 86.88 109 PRO A O 1
ATOM 847 N N . ARG A 1 110 ? -1.772 -2.074 -7.627 1.00 89.56 110 ARG A N 1
ATOM 848 C CA . ARG A 1 110 ? -1.530 -2.010 -6.171 1.00 89.56 110 ARG A CA 1
ATOM 849 C C . ARG A 1 110 ? -0.748 -3.204 -5.626 1.00 89.56 110 ARG A C 1
ATOM 851 O O . ARG A 1 110 ? -0.382 -3.227 -4.447 1.00 89.56 110 ARG A O 1
ATOM 858 N N . GLY A 1 111 ? -0.493 -4.204 -6.463 1.00 90.12 111 GLY A N 1
ATOM 859 C CA . GLY A 1 111 ? 0.279 -5.396 -6.134 1.00 90.12 111 GLY A CA 1
ATOM 860 C C . GLY A 1 111 ? 1.784 -5.142 -6.037 1.00 90.12 111 GLY A C 1
ATOM 861 O O . GLY A 1 111 ? 2.465 -5.888 -5.333 1.00 90.12 111 GLY A O 1
ATOM 862 N N . TRP A 1 112 ? 2.295 -4.074 -6.652 1.00 88.56 112 TRP A N 1
ATOM 863 C CA . TRP A 1 112 ? 3.726 -3.765 -6.748 1.00 88.56 112 TRP A CA 1
ATOM 864 C C . TRP A 1 112 ? 4.036 -2.304 -6.399 1.00 88.56 112 TRP A C 1
ATOM 866 O O . TRP A 1 112 ? 3.144 -1.456 -6.445 1.00 88.56 112 TRP A O 1
ATOM 876 N N . GLY A 1 113 ? 5.292 -2.033 -6.041 1.00 85.62 113 GLY A N 1
ATOM 877 C CA . GLY A 1 113 ? 5.824 -0.714 -5.710 1.00 85.62 113 GLY A CA 1
ATOM 878 C C . GLY A 1 113 ? 7.269 -0.783 -5.252 1.00 85.62 113 GL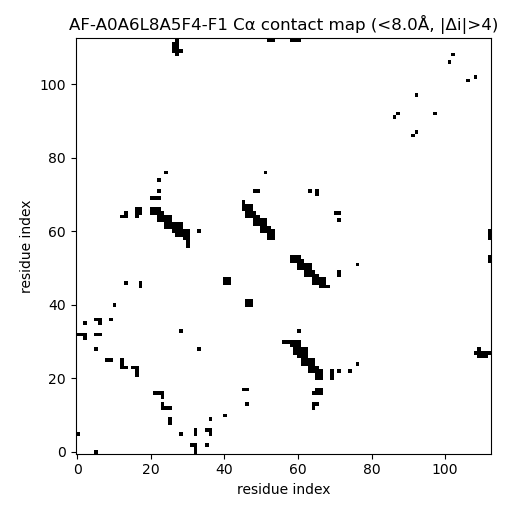Y A C 1
ATOM 879 O O . GLY A 1 113 ? 7.817 -1.912 -5.223 1.00 85.62 113 GLY A O 1
#

Solvent-accessible surface area (backbone atoms only — not comparable to full-atom values): 6881 Å² total; per-residue (Å²): 129,60,57,69,60,48,36,55,52,47,53,54,43,47,57,46,12,69,70,67,80,42,77,35,69,61,38,36,32,49,40,70,35,45,67,63,34,50,70,58,52,72,72,41,84,66,51,43,71,47,79,43,65,54,96,49,84,81,37,27,27,24,42,37,28,24,30,63,91,54,84,68,86,85,61,82,75,97,77,80,88,82,89,87,84,76,66,49,90,84,54,73,75,59,72,65,56,54,53,55,54,48,68,75,45,94,61,61,76,39,76,52,105

Secondary structure (DSSP, 8-state):
--HHHHHHHHHHHHHHHHHHSS-EEEEEE-HHHHHHHHHHHTTSTTEEEEEES-SSTTS-EEEEEEETTS--TT-----------S-TTTS---HHHHHHHHHTSSS-TTS--

Mean predicted aligned error: 4.54 Å

Radius of gyration: 15.93 Å; Cα contacts (8 Å, |Δi|>4): 143; chains: 1; bounding box: 39×24×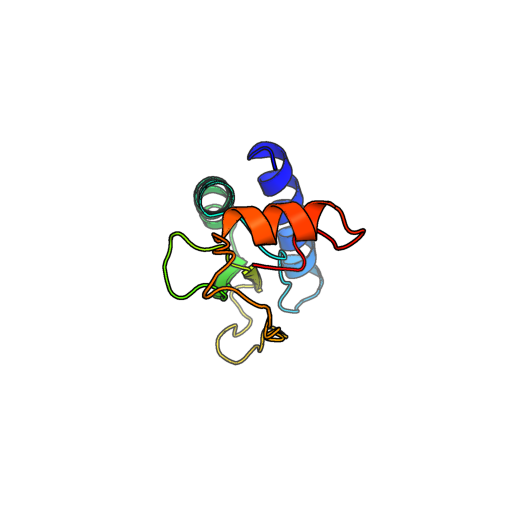44 Å